Protein AF-A0A1I9YI16-F1 (afdb_monomer)

Solvent-accessible surface area (backbone atoms only — not comparable to full-atom values): 5499 Å² total; per-residue (Å²): 132,60,67,61,63,51,53,52,52,52,52,52,50,52,52,52,52,45,52,72,73,26,78,86,44,84,46,93,76,63,74,72,62,75,92,68,65,68,86,63,81,66,57,72,92,71,62,79,87,72,84,77,46,84,80,58,53,73,61,55,74,51,92,92,53,79,79,57,83,74,90,78,79,79,79,82,79,86,130

Sequence (79 aa):
MLRWPIAILIVVNVLAFVALRGAFGPTPTASGREPNRLNRQIHPDWLKVQPVSAADAADQAVVGGPAPEAPISISALPQ

Organism: NCBI:txid754502

Radius of gyration: 32.68 Å; Cα contacts (8 Å, |Δi|>4): 15; chains: 1; bounding box: 58×32×89 Å

Mean predicted aligned error: 19.19 Å

Foldseek 3Di:
DCPVVVVVVVVVVVVVVCVCVQVVHDDPPPDDPPPPPVPPVDDVVPDDDDDQDPVNVQQDDDVVDDHRDDPDDDDDDDD

Structure (mmCIF, N/CA/C/O backbone):
data_AF-A0A1I9YI16-F1
#
_entry.id   AF-A0A1I9YI16-F1
#
loop_
_atom_site.group_PDB
_atom_site.id
_atom_site.type_symbol
_atom_site.label_atom_id
_atom_site.label_alt_id
_atom_site.label_comp_id
_atom_site.label_asym_id
_atom_site.label_entity_id
_atom_site.label_seq_id
_atom_site.pdbx_PDB_ins_code
_atom_site.Cartn_x
_atom_site.Cartn_y
_atom_site.Cartn_z
_atom_site.occupancy
_atom_site.B_iso_or_equiv
_atom_site.auth_seq_id
_atom_site.auth_comp_id
_atom_site.auth_asym_id
_atom_site.auth_atom_id
_atom_site.pdbx_PDB_model_num
ATOM 1 N N . MET A 1 1 ? 22.553 20.016 -33.299 1.00 66.44 1 MET A N 1
ATOM 2 C CA . MET A 1 1 ? 23.096 18.788 -32.668 1.00 66.44 1 MET A CA 1
ATOM 3 C C . MET A 1 1 ? 22.240 18.362 -31.469 1.00 66.44 1 MET A C 1
ATOM 5 O O . MET A 1 1 ? 22.744 18.163 -30.376 1.00 66.44 1 MET A O 1
ATOM 9 N N . LEU A 1 2 ? 20.926 18.206 -31.676 1.00 81.62 2 LEU A N 1
ATOM 10 C CA . LEU A 1 2 ? 19.963 17.929 -30.598 1.00 81.62 2 LEU A CA 1
ATOM 11 C C . LEU A 1 2 ? 19.730 16.423 -30.369 1.00 81.62 2 LEU A C 1
ATOM 13 O O . LEU A 1 2 ? 19.183 16.010 -29.356 1.00 81.62 2 LEU A O 1
ATOM 17 N N . ARG A 1 3 ? 20.180 15.581 -31.303 1.00 88.00 3 ARG A N 1
ATOM 18 C CA . ARG A 1 3 ? 19.959 14.126 -31.273 1.00 88.00 3 ARG A CA 1
ATOM 19 C C . ARG A 1 3 ? 20.615 13.467 -30.054 1.00 88.00 3 ARG A C 1
ATOM 21 O O . ARG A 1 3 ? 20.015 12.596 -29.442 1.00 88.00 3 ARG A O 1
ATOM 28 N N . TRP A 1 4 ? 21.808 13.931 -29.681 1.00 93.94 4 TRP A N 1
ATOM 29 C CA . TRP A 1 4 ? 22.556 13.448 -28.517 1.00 93.94 4 TRP A CA 1
ATOM 30 C C . TRP A 1 4 ? 21.903 13.792 -27.173 1.00 93.94 4 TRP A C 1
ATOM 32 O O . TRP A 1 4 ? 21.651 12.863 -26.408 1.00 93.94 4 TRP A O 1
ATOM 42 N N . PRO A 1 5 ? 21.556 15.060 -26.874 1.00 93.50 5 PRO A N 1
ATOM 43 C CA . PRO A 1 5 ? 20.847 15.368 -25.636 1.00 93.50 5 PRO A CA 1
ATOM 44 C C . PRO A 1 5 ? 19.475 14.683 -25.562 1.00 93.50 5 PRO A C 1
ATOM 46 O O . PRO A 1 5 ? 19.109 14.217 -24.490 1.00 93.50 5 PRO A O 1
ATOM 49 N N . ILE A 1 6 ? 18.756 14.524 -26.684 1.00 94.69 6 ILE A N 1
ATOM 50 C CA . ILE A 1 6 ? 17.497 13.755 -26.717 1.00 94.69 6 ILE A CA 1
ATOM 51 C C . ILE A 1 6 ? 17.736 12.284 -26.352 1.00 94.69 6 ILE A C 1
ATOM 53 O O . ILE A 1 6 ? 17.017 11.739 -25.519 1.00 94.69 6 ILE A O 1
ATOM 57 N N . ALA A 1 7 ? 18.746 11.640 -26.941 1.00 95.44 7 ALA A N 1
ATOM 58 C CA . ALA A 1 7 ? 19.062 10.243 -26.650 1.00 95.44 7 ALA A CA 1
ATOM 59 C C . ALA A 1 7 ? 19.414 10.030 -25.169 1.00 95.44 7 ALA A C 1
ATOM 61 O O . ALA A 1 7 ? 18.918 9.092 -24.547 1.00 95.44 7 ALA A O 1
ATOM 62 N N . ILE A 1 8 ? 20.205 10.936 -24.583 1.00 95.88 8 ILE A N 1
ATOM 63 C CA . ILE A 1 8 ? 20.539 10.905 -23.152 1.00 95.88 8 ILE A CA 1
ATOM 64 C C . ILE A 1 8 ? 19.273 11.059 -22.304 1.00 95.88 8 ILE A C 1
ATOM 66 O O . ILE A 1 8 ? 19.070 10.293 -21.364 1.00 95.88 8 ILE A O 1
ATOM 70 N N . LEU A 1 9 ? 18.392 12.000 -22.660 1.00 96.38 9 LEU A N 1
ATOM 71 C CA . LEU A 1 9 ? 17.141 12.226 -21.938 1.00 96.38 9 LEU A CA 1
ATOM 72 C C . LEU A 1 9 ? 16.262 10.969 -21.920 1.00 96.38 9 LEU A C 1
ATOM 74 O O . LEU A 1 9 ? 15.692 10.629 -20.884 1.00 96.38 9 LEU A O 1
ATOM 78 N N . ILE A 1 10 ? 16.177 10.269 -23.055 1.00 96.62 10 ILE A N 1
ATOM 79 C CA . ILE A 1 10 ? 15.416 9.022 -23.185 1.00 96.62 10 ILE A CA 1
ATOM 80 C C . ILE A 1 10 ? 16.000 7.947 -22.266 1.00 96.62 10 ILE A C 1
ATOM 82 O O . ILE A 1 10 ? 15.260 7.342 -21.493 1.00 96.62 10 ILE A O 1
ATOM 86 N N . VAL A 1 11 ? 17.319 7.740 -22.298 1.00 96.94 11 VAL A N 1
ATOM 87 C CA . VAL A 1 11 ? 17.990 6.726 -21.468 1.00 96.94 11 VAL A CA 1
ATOM 88 C C . VAL A 1 11 ? 17.773 6.994 -19.977 1.00 96.94 11 VAL A C 1
ATOM 90 O O . VAL A 1 11 ? 17.404 6.084 -19.236 1.00 96.94 11 VAL A O 1
ATOM 93 N N . VAL A 1 12 ? 17.937 8.245 -19.538 1.00 96.88 12 VAL A N 1
ATOM 94 C CA . VAL A 1 12 ? 17.731 8.636 -18.135 1.00 96.88 12 VAL A CA 1
ATOM 95 C C . VAL A 1 12 ? 16.282 8.412 -17.694 1.00 96.88 12 VAL A C 1
ATOM 97 O O . VAL A 1 12 ? 16.052 7.882 -16.609 1.00 96.88 12 VAL A O 1
ATOM 100 N N . ASN A 1 13 ? 15.300 8.752 -18.533 1.00 96.25 13 ASN A N 1
ATOM 101 C CA . ASN A 1 13 ? 13.886 8.534 -18.212 1.00 96.25 13 ASN A CA 1
ATOM 102 C C . ASN A 1 13 ? 13.536 7.046 -18.097 1.00 96.25 13 ASN A C 1
ATOM 104 O O . ASN A 1 13 ? 12.816 6.653 -17.180 1.00 96.25 13 ASN A O 1
ATOM 108 N N . VAL A 1 14 ? 14.072 6.208 -18.990 1.00 95.75 14 VAL A N 1
ATOM 109 C CA . VAL A 1 14 ? 13.874 4.753 -18.923 1.00 95.75 14 VAL A CA 1
ATOM 110 C C . VAL A 1 14 ? 14.469 4.188 -17.633 1.00 95.75 14 VAL A C 1
ATOM 112 O O . VAL A 1 14 ? 13.801 3.424 -16.938 1.00 95.75 14 VAL A O 1
ATOM 115 N N . LEU A 1 15 ? 15.685 4.601 -17.266 1.00 93.88 15 LEU A N 1
ATOM 116 C CA . LEU A 1 15 ? 16.320 4.182 -16.013 1.00 93.88 15 LEU A CA 1
ATOM 117 C C . LEU A 1 15 ? 15.509 4.617 -14.784 1.00 93.88 15 LEU A C 1
ATOM 119 O O . LEU A 1 15 ? 15.281 3.806 -13.887 1.00 93.88 15 LEU A O 1
ATOM 123 N N . ALA A 1 16 ? 15.022 5.860 -14.763 1.00 90.12 16 ALA A N 1
ATOM 124 C CA . ALA A 1 16 ? 14.176 6.370 -13.686 1.00 90.12 16 ALA A CA 1
ATOM 125 C C . ALA A 1 16 ? 12.866 5.572 -13.553 1.00 90.12 16 ALA A C 1
ATOM 127 O O . ALA A 1 16 ? 12.462 5.223 -12.443 1.00 90.12 16 ALA A O 1
ATOM 128 N N . PHE A 1 17 ? 12.229 5.226 -14.675 1.00 90.06 17 PHE A N 1
ATOM 129 C CA . PHE A 1 17 ? 11.014 4.413 -14.688 1.00 90.06 17 PHE A CA 1
ATOM 130 C C . PHE A 1 17 ? 11.252 3.003 -14.130 1.00 90.06 17 PHE A C 1
ATOM 132 O O . PHE A 1 17 ? 10.483 2.527 -13.294 1.00 90.06 17 PHE A O 1
ATOM 139 N N . VAL A 1 18 ? 12.336 2.344 -14.549 1.00 89.38 18 VAL A N 1
ATOM 140 C CA . VAL A 1 18 ? 12.722 1.010 -14.057 1.00 89.38 18 VAL A CA 1
ATOM 141 C C . VAL A 1 18 ? 13.032 1.042 -12.557 1.00 89.38 18 VAL A C 1
ATOM 143 O O . VAL A 1 18 ? 12.583 0.161 -11.819 1.00 89.38 18 VAL A O 1
ATOM 146 N N . ALA A 1 19 ? 13.727 2.080 -12.085 1.00 85.31 19 ALA A N 1
ATOM 147 C CA . ALA A 1 19 ? 14.012 2.263 -10.666 1.00 85.31 19 ALA A CA 1
ATOM 148 C C . ALA A 1 19 ? 12.730 2.450 -9.836 1.00 85.31 19 ALA A C 1
ATOM 150 O O . ALA A 1 19 ? 12.556 1.784 -8.816 1.00 85.31 19 ALA A O 1
ATOM 151 N N . LEU A 1 20 ? 11.796 3.287 -10.303 1.00 81.88 20 LEU A N 1
ATOM 152 C CA . LEU A 1 20 ? 10.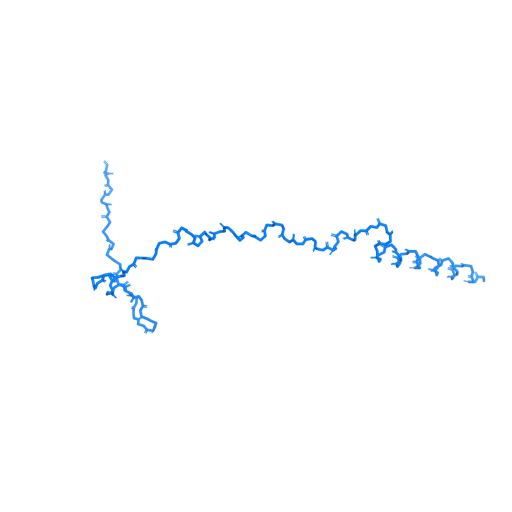522 3.532 -9.618 1.00 81.88 20 LEU A CA 1
ATOM 153 C C . LEU A 1 20 ? 9.607 2.297 -9.602 1.00 81.88 20 LEU A C 1
ATOM 155 O O . LEU A 1 20 ? 8.838 2.109 -8.664 1.00 81.88 20 LEU A O 1
ATOM 159 N N . ARG A 1 21 ? 9.701 1.427 -10.615 1.00 80.06 21 ARG A N 1
ATOM 160 C CA . ARG A 1 21 ? 8.951 0.159 -10.686 1.00 80.06 21 ARG A CA 1
ATOM 161 C C . ARG A 1 21 ? 9.476 -0.923 -9.737 1.00 80.06 21 ARG A C 1
ATOM 163 O O . ARG A 1 21 ? 8.898 -2.006 -9.706 1.00 80.06 21 ARG A O 1
ATOM 170 N N . GLY A 1 22 ? 10.522 -0.644 -8.959 1.00 73.00 22 GLY A N 1
ATOM 171 C CA . GLY A 1 22 ? 11.036 -1.571 -7.952 1.00 73.00 22 GLY A CA 1
ATOM 172 C C . GLY A 1 22 ? 11.981 -2.636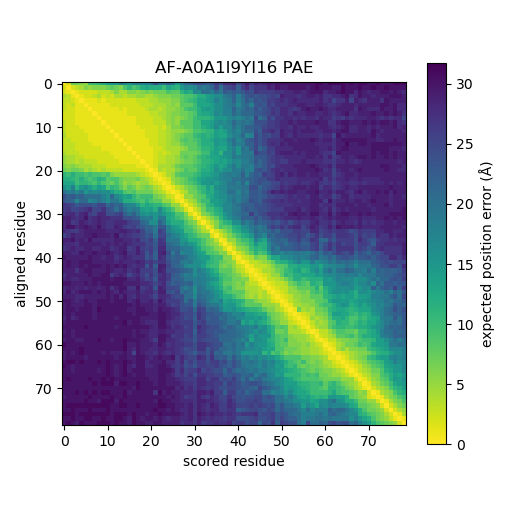 -8.509 1.00 73.00 22 GLY A C 1
ATOM 173 O O . GLY A 1 22 ? 12.149 -3.688 -7.899 1.00 73.00 22 GLY A O 1
ATOM 174 N N . ALA A 1 23 ? 12.634 -2.383 -9.652 1.00 77.69 23 ALA A N 1
ATOM 175 C CA . ALA A 1 23 ? 13.666 -3.287 -10.175 1.00 77.69 23 ALA A CA 1
ATOM 176 C C . ALA A 1 23 ? 14.866 -3.455 -9.218 1.00 77.69 23 ALA A C 1
ATOM 178 O O . ALA A 1 23 ? 15.581 -4.448 -9.298 1.00 77.69 23 ALA A O 1
ATOM 179 N N . PHE A 1 24 ? 15.061 -2.509 -8.291 1.00 78.00 24 PHE A N 1
ATOM 180 C CA . PHE A 1 24 ? 16.086 -2.552 -7.239 1.00 78.00 24 PHE A CA 1
ATOM 181 C C . PHE A 1 24 ? 15.560 -3.057 -5.886 1.00 78.00 24 PHE A C 1
ATOM 183 O O . PHE A 1 24 ? 16.219 -2.889 -4.864 1.00 78.00 24 PHE A O 1
ATOM 190 N N . GLY A 1 25 ? 14.379 -3.676 -5.870 1.00 70.00 25 GLY A N 1
ATOM 191 C CA . GLY A 1 25 ? 13.726 -4.151 -4.656 1.00 70.00 25 GLY A CA 1
ATOM 192 C C . GLY A 1 25 ? 12.400 -3.439 -4.385 1.00 70.00 25 GLY A C 1
ATOM 193 O O . GLY A 1 25 ? 12.027 -2.506 -5.101 1.00 70.00 25 GLY A O 1
ATOM 194 N N . PRO A 1 26 ? 11.651 -3.902 -3.370 1.00 69.81 26 PRO A N 1
ATOM 195 C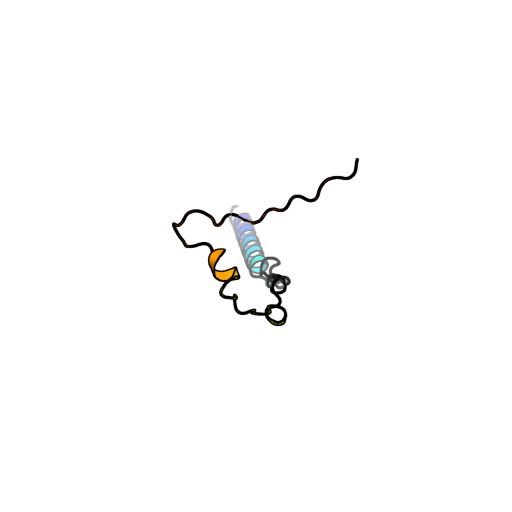 CA . PRO A 1 26 ? 10.349 -3.344 -3.033 1.00 69.81 26 PRO A CA 1
ATOM 196 C C . PRO A 1 26 ? 10.470 -1.840 -2.786 1.00 69.81 26 PRO A C 1
ATOM 198 O O . PRO A 1 26 ? 11.343 -1.386 -2.046 1.00 69.81 26 PRO A O 1
ATOM 201 N N . THR A 1 27 ? 9.599 -1.059 -3.426 1.00 63.81 27 THR A N 1
ATOM 202 C CA . THR A 1 27 ? 9.550 0.383 -3.203 1.00 63.81 27 THR A CA 1
ATOM 203 C C . THR A 1 27 ? 9.287 0.642 -1.715 1.00 63.81 27 THR A C 1
ATOM 205 O O . THR A 1 27 ? 8.432 -0.024 -1.129 1.00 63.81 27 THR A O 1
ATOM 208 N N . PRO A 1 28 ? 9.964 1.614 -1.073 1.00 63.19 28 PRO A N 1
ATOM 209 C CA . PRO A 1 28 ? 9.742 1.925 0.346 1.00 63.19 28 PRO A CA 1
ATOM 210 C C . PRO A 1 28 ? 8.305 2.400 0.635 1.00 63.19 28 PRO A C 1
ATOM 212 O O . PRO A 1 28 ? 7.899 2.508 1.786 1.00 63.19 28 PRO A O 1
ATOM 215 N N . THR A 1 29 ? 7.530 2.675 -0.418 1.00 60.16 29 THR A N 1
ATOM 216 C CA . THR A 1 29 ? 6.118 3.064 -0.386 1.00 60.16 29 THR A CA 1
ATOM 217 C C . THR A 1 29 ? 5.156 1.916 -0.679 1.00 60.16 29 THR A C 1
ATOM 219 O O . THR A 1 29 ? 3.943 2.124 -0.613 1.00 60.16 29 THR A O 1
ATOM 222 N N . ALA A 1 30 ? 5.649 0.704 -0.967 1.00 55.41 30 ALA A N 1
ATOM 223 C CA . ALA A 1 30 ? 4.851 -0.501 -0.819 1.00 55.41 30 ALA A CA 1
ATOM 224 C C . ALA A 1 30 ? 4.597 -0.648 0.677 1.00 55.41 30 ALA A C 1
ATOM 226 O O . ALA A 1 30 ? 5.368 -1.282 1.390 1.00 55.41 30 ALA A O 1
ATOM 227 N N . SER A 1 31 ? 3.554 0.050 1.128 1.00 58.44 31 SER A N 1
ATOM 228 C CA . SER A 1 31 ? 2.975 0.029 2.456 1.00 58.44 31 SER A CA 1
ATOM 229 C C . SER A 1 31 ? 2.866 -1.422 2.904 1.00 58.44 31 SER A C 1
ATOM 231 O O . SER A 1 31 ? 1.885 -2.129 2.665 1.00 58.44 31 SER A O 1
ATOM 233 N N . GLY A 1 32 ? 3.937 -1.888 3.539 1.00 54.66 32 GLY A N 1
ATOM 234 C CA . GLY A 1 32 ? 3.877 -2.956 4.493 1.00 54.66 32 GLY A CA 1
ATOM 235 C C . GLY A 1 32 ? 2.938 -2.420 5.542 1.00 54.66 32 GLY A C 1
ATOM 236 O O . GLY A 1 32 ? 3.304 -1.502 6.269 1.00 54.66 32 GLY A O 1
ATOM 237 N N . ARG A 1 33 ? 1.699 -2.913 5.475 1.00 59.53 33 ARG A N 1
ATOM 238 C CA . ARG A 1 33 ? 0.840 -3.230 6.610 1.00 59.53 33 ARG A CA 1
ATOM 239 C C . ARG A 1 33 ? 1.240 -2.425 7.825 1.00 59.53 33 ARG A C 1
ATOM 241 O O . ARG A 1 33 ? 2.265 -2.768 8.393 1.00 59.53 33 ARG A O 1
ATOM 248 N N . GLU A 1 34 ? 0.429 -1.455 8.237 1.00 50.53 34 GLU A N 1
ATOM 249 C CA . GLU A 1 34 ? 0.446 -0.943 9.608 1.00 50.53 34 GLU A CA 1
ATOM 250 C C . GLU A 1 34 ? 0.731 -2.132 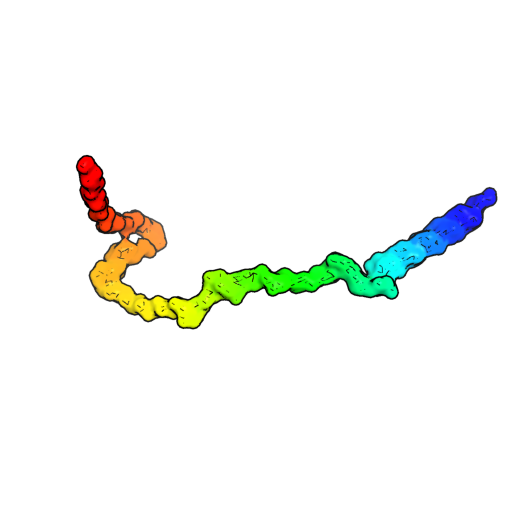10.556 1.00 50.53 34 GLU A C 1
ATOM 252 O O . GLU A 1 34 ? -0.189 -2.921 10.811 1.00 50.53 34 GLU A O 1
ATOM 257 N N . PRO A 1 35 ? 1.983 -2.371 11.018 1.00 57.75 35 PRO A N 1
ATOM 258 C CA . PRO A 1 35 ? 2.307 -3.614 11.730 1.00 57.75 35 PRO A CA 1
ATOM 259 C C . PRO A 1 35 ? 1.649 -3.602 13.107 1.00 57.75 35 PRO A C 1
ATOM 261 O O . PRO A 1 35 ? 1.616 -4.596 13.823 1.00 57.75 35 PRO A O 1
ATOM 264 N N . ASN A 1 36 ? 1.128 -2.428 13.452 1.00 54.94 36 ASN A N 1
ATOM 265 C CA . ASN A 1 36 ? 0.485 -2.079 14.674 1.00 54.94 36 ASN A CA 1
ATOM 266 C C . ASN A 1 36 ? -0.812 -1.326 14.361 1.00 54.94 36 ASN A C 1
ATOM 268 O O . ASN A 1 36 ? -1.075 -0.268 14.927 1.00 54.94 36 ASN A O 1
ATOM 272 N N . ARG A 1 37 ? -1.683 -1.875 13.491 1.00 54.88 37 ARG A N 1
ATOM 273 C CA . ARG A 1 37 ? -3.106 -1.666 13.782 1.00 54.88 37 ARG A CA 1
ATOM 274 C C . ARG A 1 37 ? -3.259 -2.219 15.182 1.00 54.88 37 ARG A C 1
ATOM 276 O O . ARG A 1 37 ? -3.117 -3.427 15.363 1.00 54.88 37 ARG A O 1
ATOM 283 N N . LEU A 1 38 ? -3.446 -1.327 16.149 1.00 58.16 38 LEU A N 1
ATOM 284 C CA . LEU A 1 38 ? -3.589 -1.630 17.564 1.00 58.16 38 LEU A CA 1
ATOM 285 C C . LEU A 1 38 ? -4.926 -2.363 17.765 1.00 58.16 38 LEU A C 1
ATOM 287 O O . LEU A 1 38 ? -5.826 -1.908 18.456 1.00 58.16 38 LEU A O 1
ATOM 291 N N . ASN A 1 39 ? -5.072 -3.528 17.136 1.00 54.38 39 ASN A N 1
ATOM 292 C CA . ASN A 1 39 ? -6.159 -4.486 17.270 1.00 54.38 39 ASN A CA 1
ATOM 293 C C . ASN A 1 39 ? -5.937 -5.297 18.558 1.00 54.38 39 ASN A C 1
ATOM 295 O O . ASN A 1 39 ? -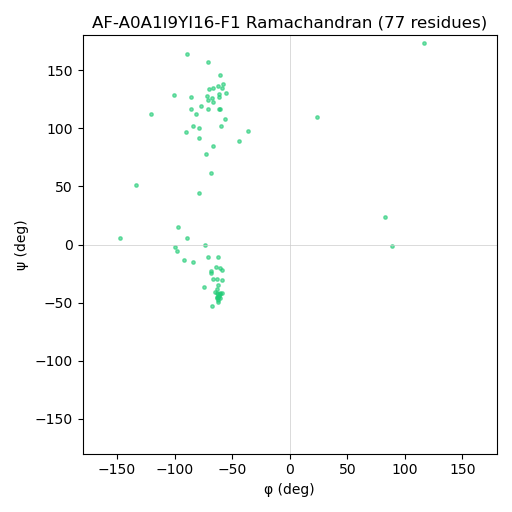5.921 -6.521 18.570 1.00 54.38 39 ASN A O 1
ATOM 299 N N . ARG A 1 40 ? -5.583 -4.564 19.614 1.00 55.22 40 ARG A N 1
ATOM 300 C CA . ARG A 1 40 ? -5.423 -4.987 21.006 1.00 55.22 40 ARG A CA 1
ATOM 301 C C . ARG A 1 40 ? -5.792 -3.857 21.970 1.00 55.22 40 ARG A C 1
ATOM 303 O O . ARG A 1 40 ? -5.600 -4.009 23.167 1.00 55.22 40 ARG A O 1
ATOM 310 N N . GLN A 1 41 ? -6.311 -2.717 21.486 1.00 62.09 41 GLN A N 1
ATOM 311 C CA . GLN A 1 41 ? -6.922 -1.740 22.401 1.00 62.09 41 GLN A CA 1
ATOM 312 C C . GLN A 1 41 ? -8.148 -2.340 23.093 1.00 62.09 41 GLN A C 1
ATOM 314 O O . GLN A 1 41 ? -8.453 -1.990 24.227 1.00 62.09 41 GLN A O 1
ATOM 319 N N . ILE A 1 42 ? -8.827 -3.269 22.421 1.00 64.12 42 ILE A N 1
ATOM 320 C CA . ILE A 1 42 ? -10.011 -3.939 22.933 1.00 64.12 42 ILE A CA 1
ATOM 321 C C . ILE A 1 42 ? -9.694 -5.431 22.963 1.00 64.12 42 ILE A C 1
ATOM 323 O O . ILE A 1 42 ? -9.501 -6.042 21.915 1.00 64.12 42 ILE A O 1
ATOM 327 N N . HIS A 1 43 ? -9.597 -5.991 24.168 1.00 68.50 43 HIS A N 1
ATOM 328 C CA . HIS A 1 43 ? -9.529 -7.432 24.395 1.00 68.50 43 HIS A CA 1
ATOM 329 C C . HIS A 1 43 ? -10.972 -7.924 24.560 1.00 68.50 43 HIS A C 1
ATOM 331 O O . HIS A 1 43 ? -11.531 -7.764 25.648 1.00 68.50 43 HIS A O 1
ATOM 337 N N . PRO A 1 44 ? -11.619 -8.459 23.506 1.00 64.62 44 PRO A N 1
ATOM 338 C CA . PRO A 1 44 ? -13.004 -8.919 23.607 1.00 64.62 44 PRO A CA 1
ATOM 339 C C . PRO A 1 44 ? -13.151 -10.011 24.676 1.00 64.62 44 PRO A C 1
ATOM 341 O O . PRO A 1 44 ? -14.155 -10.054 25.377 1.00 64.62 44 PRO A O 1
ATOM 344 N N . ASP A 1 45 ? -12.104 -10.806 24.885 1.00 70.31 45 ASP A N 1
ATOM 345 C CA . ASP A 1 45 ? -12.014 -11.853 25.908 1.00 70.31 45 ASP A CA 1
ATOM 346 C C . ASP A 1 45 ? -12.074 -11.299 27.346 1.00 70.31 45 ASP A C 1
ATOM 348 O O . ASP A 1 45 ? -12.330 -12.039 28.296 1.00 70.31 45 ASP A O 1
ATOM 352 N N . TRP A 1 46 ? -11.807 -10.000 27.527 1.00 70.94 46 TRP A N 1
ATOM 353 C CA . TRP A 1 46 ? -11.880 -9.307 28.818 1.00 70.94 46 TRP A CA 1
ATOM 354 C C . TRP A 1 46 ? -13.204 -8.560 29.007 1.00 70.94 46 TRP A C 1
ATOM 356 O O . TRP A 1 46 ? -13.464 -8.034 30.091 1.00 70.94 46 TRP A O 1
ATOM 366 N N . LEU A 1 47 ? -14.058 -8.522 27.981 1.00 70.38 47 LEU A N 1
ATOM 367 C CA . LEU A 1 47 ? -15.371 -7.903 28.061 1.00 70.38 47 LEU A CA 1
ATOM 368 C C . LEU A 1 47 ? -16.337 -8.855 28.780 1.00 70.38 47 LEU A C 1
ATOM 370 O O . LEU A 1 47 ? -16.866 -9.801 28.200 1.00 70.38 47 LEU A O 1
ATOM 374 N N . LYS A 1 48 ? -16.579 -8.604 30.067 1.00 71.75 48 LYS A N 1
ATOM 375 C CA . LYS A 1 48 ? -17.622 -9.301 30.828 1.00 71.75 48 LYS A CA 1
ATOM 376 C C . LYS A 1 48 ? -18.954 -8.585 30.626 1.00 71.75 48 LYS A C 1
ATOM 378 O O . LYS A 1 48 ? -19.104 -7.434 31.023 1.00 71.75 48 LYS A O 1
ATOM 383 N N . VAL A 1 49 ? -19.921 -9.271 30.022 1.00 72.19 49 VAL A N 1
ATOM 384 C CA . VAL A 1 49 ? -21.301 -8.785 29.918 1.00 72.19 49 VAL A CA 1
ATOM 385 C C . VAL A 1 49 ? -22.008 -9.089 31.235 1.00 72.19 49 VAL A C 1
ATOM 387 O O . VAL A 1 49 ? -22.218 -10.253 31.572 1.00 72.19 49 VAL A O 1
ATOM 390 N N . GLN A 1 50 ? -22.354 -8.050 31.991 1.00 76.25 50 GLN A N 1
ATOM 391 C CA . GLN A 1 50 ? -23.165 -8.169 33.199 1.00 76.25 50 GLN A CA 1
ATOM 392 C C . GLN A 1 50 ? -24.608 -7.775 32.856 1.00 76.25 50 GLN A C 1
ATOM 394 O O . GLN A 1 50 ? -24.805 -6.719 32.250 1.00 76.25 50 GLN A O 1
ATOM 399 N N . PRO A 1 51 ? -25.621 -8.600 33.182 1.00 70.06 51 PRO A N 1
ATOM 400 C CA . PRO A 1 51 ? -27.008 -8.192 33.015 1.00 70.06 51 PRO A CA 1
ATOM 401 C C . PRO A 1 51 ? -27.289 -6.975 33.900 1.00 70.06 51 PRO A C 1
ATOM 403 O O . PRO A 1 51 ? -26.977 -6.981 35.090 1.00 70.06 51 PRO A O 1
ATOM 406 N N . VAL A 1 52 ? -27.873 -5.941 33.301 1.00 68.88 52 VAL A N 1
ATOM 407 C CA . VAL A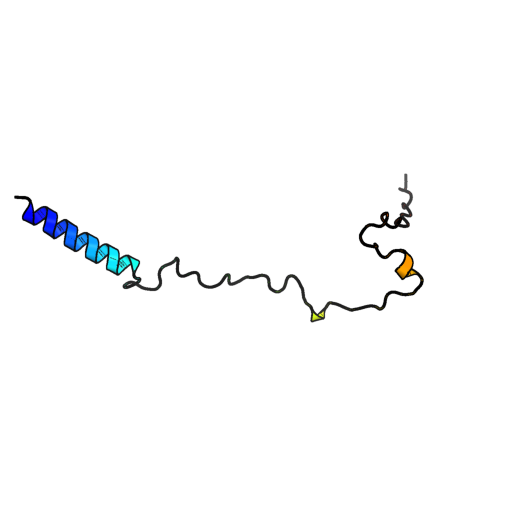 1 52 ? -28.323 -4.739 34.009 1.00 68.88 52 VAL A CA 1
ATOM 408 C C . VAL A 1 52 ? -29.474 -5.148 34.928 1.00 68.88 52 VAL A C 1
ATOM 410 O O . VAL A 1 52 ? -30.453 -5.741 34.466 1.00 68.88 52 VAL A O 1
ATOM 413 N N . SER A 1 53 ? -29.342 -4.898 36.232 1.00 70.81 53 SER A N 1
ATOM 414 C CA . SER A 1 53 ? -30.418 -5.176 37.183 1.00 70.81 53 SER A CA 1
ATOM 415 C C . SER A 1 53 ? -31.560 -4.173 36.986 1.00 70.81 53 SER A C 1
ATOM 417 O O . SER A 1 53 ? -31.349 -3.073 36.481 1.00 70.81 53 SER A O 1
ATOM 419 N N . ALA A 1 54 ? -32.783 -4.515 37.396 1.00 64.50 54 ALA A N 1
ATOM 420 C CA . ALA A 1 54 ? -33.925 -3.602 37.265 1.00 64.50 54 ALA A CA 1
ATOM 421 C C . ALA A 1 54 ? -33.725 -2.263 38.009 1.00 64.50 54 ALA A C 1
ATOM 423 O O . ALA A 1 54 ? -34.363 -1.277 37.652 1.00 64.50 54 ALA A O 1
ATOM 424 N N . ALA A 1 55 ? -32.838 -2.225 39.009 1.00 63.78 55 ALA A N 1
ATOM 425 C CA . ALA A 1 55 ? -32.456 -1.002 39.708 1.00 63.78 55 ALA A CA 1
ATOM 426 C C . ALA A 1 55 ? -31.522 -0.113 38.863 1.00 63.78 55 ALA A C 1
ATOM 428 O O . ALA A 1 55 ? -31.679 1.101 38.871 1.00 63.78 55 ALA A O 1
ATOM 429 N N . ASP A 1 56 ? -30.617 -0.713 38.082 1.00 60.66 56 ASP A N 1
ATOM 430 C CA . ASP A 1 56 ? -29.650 -0.001 37.228 1.00 60.66 56 ASP A CA 1
ATOM 431 C C . ASP A 1 56 ? -30.240 0.393 35.860 1.00 60.66 56 ASP A C 1
ATOM 433 O O . ASP A 1 56 ? -29.682 1.210 35.131 1.00 60.66 56 ASP A O 1
ATOM 437 N N . ALA A 1 57 ? -31.383 -0.191 35.484 1.00 60.78 57 ALA A N 1
ATOM 438 C CA . ALA A 1 57 ? -32.068 0.103 34.226 1.00 60.78 57 ALA A CA 1
ATOM 439 C C . ALA A 1 57 ? -32.663 1.523 34.182 1.00 60.78 57 ALA A C 1
ATOM 441 O O . ALA A 1 57 ? -32.866 2.064 33.096 1.00 60.78 57 ALA A O 1
ATOM 442 N N . ALA A 1 58 ? -32.927 2.132 35.344 1.00 62.47 58 ALA A N 1
ATOM 443 C CA . ALA A 1 58 ? -33.416 3.507 35.443 1.00 62.47 58 ALA A CA 1
ATOM 444 C C . ALA A 1 58 ? -32.360 4.550 35.024 1.00 62.47 58 ALA A C 1
ATOM 446 O O . ALA A 1 58 ? -32.727 5.621 34.546 1.00 62.47 58 ALA A O 1
ATOM 447 N N . ASP A 1 59 ? -31.072 4.207 35.123 1.00 60.47 59 ASP A N 1
ATOM 448 C CA . ASP A 1 59 ? -29.945 5.071 34.742 1.00 60.47 59 ASP A CA 1
ATOM 449 C C . ASP A 1 59 ? -29.533 4.902 33.270 1.00 60.47 59 ASP A C 1
ATOM 451 O O . ASP A 1 59 ? -28.546 5.479 32.803 1.00 60.47 59 ASP A O 1
ATOM 455 N N . GLN A 1 60 ? -30.279 4.106 32.498 1.00 64.88 60 GLN A N 1
ATOM 456 C CA . GLN A 1 60 ? -29.971 3.890 31.093 1.00 64.88 60 GLN A CA 1
ATOM 457 C C . GLN A 1 60 ? -30.418 5.093 30.256 1.00 64.88 60 GLN A C 1
ATOM 459 O O . GLN A 1 60 ? -31.599 5.431 30.178 1.00 64.88 60 GLN A O 1
ATOM 464 N N . ALA A 1 61 ? -29.461 5.736 29.587 1.00 62.47 61 ALA A N 1
ATOM 465 C CA . ALA A 1 61 ? -29.743 6.872 28.721 1.00 62.47 61 ALA A CA 1
ATOM 466 C C . ALA A 1 61 ? -30.668 6.468 27.557 1.00 62.47 61 ALA A C 1
ATOM 468 O O . ALA A 1 61 ? -30.302 5.663 26.696 1.00 62.47 61 ALA A O 1
ATOM 469 N N . VAL A 1 62 ? -31.863 7.060 27.514 1.00 69.75 62 VAL A N 1
ATOM 470 C CA . VAL A 1 62 ? -32.824 6.907 26.414 1.00 69.75 62 VAL A CA 1
ATOM 471 C C . VAL A 1 62 ? -32.500 7.933 25.328 1.00 69.75 62 VAL A C 1
ATOM 473 O O . VAL A 1 62 ? -32.407 9.129 25.603 1.00 69.75 62 VAL A O 1
ATOM 476 N N . VAL A 1 63 ? -32.334 7.489 24.077 1.00 72.19 63 VAL A N 1
ATOM 477 C CA . VAL A 1 63 ? -32.037 8.384 22.944 1.00 72.19 63 VAL A CA 1
ATOM 478 C C . VAL A 1 63 ? -33.176 9.395 22.772 1.00 72.19 63 VAL A C 1
ATOM 480 O O . VAL A 1 63 ? -34.308 9.015 22.484 1.00 72.19 63 VAL A O 1
ATOM 483 N N . GLY A 1 64 ? -32.870 10.685 22.945 1.00 73.25 64 GLY A N 1
ATOM 484 C CA . GLY A 1 64 ? -33.845 11.781 22.874 1.00 73.25 64 GLY A CA 1
ATOM 485 C C . GLY A 1 64 ? -34.541 12.122 24.199 1.00 73.25 64 GLY A C 1
ATOM 486 O O . GLY A 1 64 ? -35.341 13.054 24.227 1.00 73.25 64 GLY A O 1
ATOM 487 N N . GLY A 1 65 ? -34.236 11.405 25.285 1.00 75.44 65 GLY A N 1
ATOM 488 C CA . GLY A 1 65 ? -34.678 11.735 26.639 1.00 75.44 65 GLY A CA 1
ATOM 489 C C . GLY A 1 65 ? -33.707 12.675 27.372 1.00 75.44 65 GLY A C 1
ATOM 490 O O . GLY A 1 65 ? -32.558 12.832 26.949 1.00 75.44 65 GLY A O 1
ATOM 491 N N . PRO A 1 66 ? -34.146 13.312 28.472 1.00 68.38 66 PRO A N 1
ATOM 492 C CA . PRO A 1 66 ? -33.244 14.030 29.369 1.00 68.38 66 PRO A CA 1
ATOM 493 C C . PRO A 1 66 ? -32.198 13.069 29.958 1.00 68.38 66 PRO A C 1
ATOM 495 O O . PRO A 1 66 ? -32.481 11.890 30.172 1.00 68.38 66 PRO A O 1
ATOM 498 N N . ALA A 1 67 ? -30.979 13.566 30.190 1.00 68.25 67 ALA A N 1
ATOM 499 C CA . ALA A 1 67 ? -29.894 12.755 30.735 1.00 68.25 67 ALA A CA 1
ATOM 500 C C . ALA A 1 67 ? -30.253 12.233 32.144 1.00 68.25 67 ALA A C 1
ATOM 502 O O . ALA A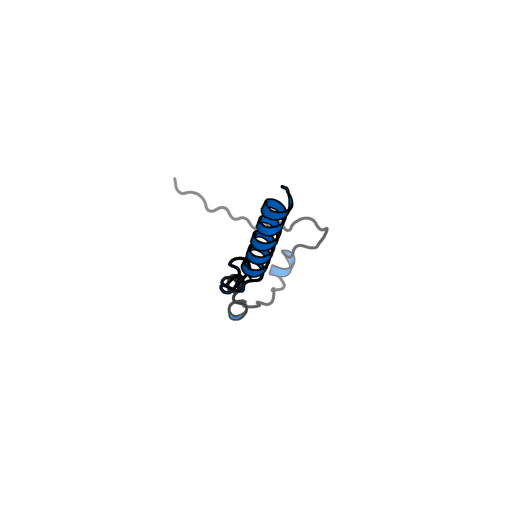 1 67 ? -30.760 13.022 32.946 1.00 68.25 67 ALA A O 1
ATOM 503 N N . PRO A 1 68 ? -29.985 10.951 32.459 1.00 65.25 68 PRO A N 1
ATOM 504 C CA . PRO A 1 68 ? -30.162 10.418 33.809 1.00 65.25 68 PRO A CA 1
ATOM 505 C C . PRO A 1 68 ? -29.299 11.186 34.822 1.00 65.25 68 PRO A 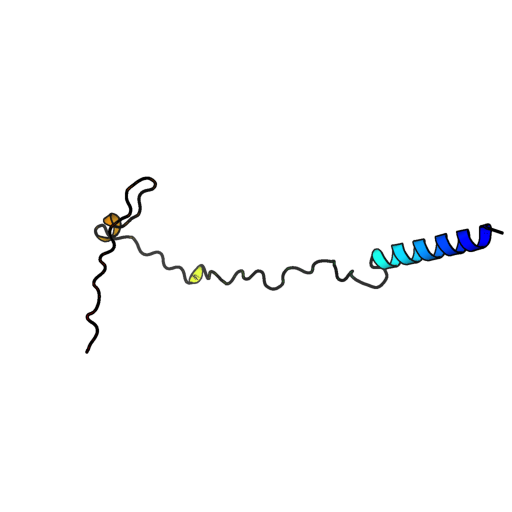C 1
ATOM 507 O O . PRO A 1 68 ? -28.130 11.474 34.550 1.00 65.25 68 PRO A O 1
ATOM 510 N N . GLU A 1 69 ? -29.869 11.543 35.977 1.00 65.69 69 GLU A N 1
ATOM 511 C CA . GLU A 1 69 ? -29.121 12.186 37.063 1.00 65.69 69 GLU A CA 1
ATOM 512 C C . GLU A 1 69 ? -28.179 11.173 37.715 1.00 65.69 69 GLU A C 1
ATOM 514 O O . GLU A 1 69 ? -28.613 10.195 38.316 1.00 65.69 69 GLU A O 1
ATOM 519 N N . ALA A 1 70 ? -26.872 11.419 37.625 1.00 63.31 70 ALA A N 1
ATOM 520 C CA . ALA A 1 70 ? -25.895 10.590 38.312 1.00 63.31 70 ALA A CA 1
ATOM 521 C C . ALA A 1 70 ? -25.985 10.813 39.836 1.00 63.31 70 ALA A C 1
ATOM 523 O O . ALA A 1 70 ? -25.951 11.969 40.274 1.00 63.31 70 ALA A O 1
ATOM 524 N N . PRO A 1 71 ? -26.003 9.753 40.665 1.00 62.34 71 PRO A N 1
ATOM 525 C CA . PRO A 1 71 ? -25.917 9.879 42.116 1.00 62.34 71 PRO A CA 1
ATOM 526 C C . PRO A 1 71 ? -24.485 10.266 42.525 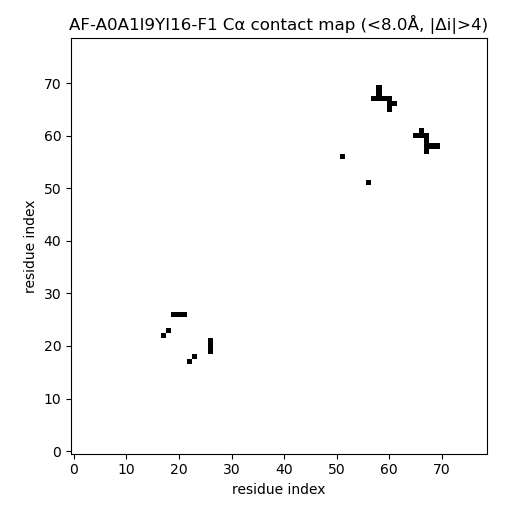1.00 62.34 71 PRO A C 1
ATOM 528 O O . PRO A 1 71 ? -23.676 9.444 42.954 1.00 62.34 71 PRO A O 1
ATOM 531 N N . ILE A 1 72 ? -24.140 11.544 42.359 1.00 62.94 72 ILE A N 1
ATOM 532 C CA . ILE A 1 72 ? -22.853 12.112 42.765 1.00 62.94 72 ILE A CA 1
ATOM 533 C C . ILE A 1 72 ? -22.833 12.388 44.274 1.00 62.94 72 ILE A C 1
ATOM 535 O O . ILE A 1 72 ? -23.174 13.471 44.740 1.00 62.94 72 ILE A O 1
ATOM 539 N N . SER A 1 73 ? -22.373 11.410 45.054 1.00 65.62 73 SER A N 1
ATOM 540 C CA . SER A 1 73 ? -21.993 11.631 46.454 1.00 65.62 73 SER A CA 1
ATOM 541 C C . SER A 1 73 ? -20.560 12.163 46.516 1.00 65.62 73 SER A C 1
ATOM 543 O O . SER A 1 73 ? -19.598 11.416 46.348 1.00 65.62 73 SER A O 1
ATOM 545 N N . ILE A 1 74 ? -20.404 13.471 46.731 1.00 68.75 74 ILE A N 1
ATOM 546 C CA . ILE A 1 74 ? -19.092 14.101 46.932 1.00 68.75 74 ILE A CA 1
ATOM 547 C C . ILE A 1 74 ? -18.541 13.678 48.299 1.00 68.75 74 ILE A C 1
ATOM 549 O O . ILE A 1 74 ? -19.180 13.885 49.330 1.00 68.75 74 ILE A O 1
ATOM 553 N N . SER A 1 75 ? -17.335 13.106 48.313 1.00 67.31 75 SER A N 1
ATOM 554 C CA . SER A 1 75 ? -16.609 12.820 49.553 1.00 67.31 75 SER A CA 1
ATOM 555 C C . SER A 1 75 ? -16.113 14.132 50.167 1.00 67.31 75 SER A C 1
ATOM 557 O O . SER A 1 75 ? -15.467 14.927 49.483 1.00 67.31 75 SER A O 1
ATOM 559 N N . ALA A 1 76 ? -16.406 14.368 51.448 1.00 72.44 76 ALA A N 1
ATOM 560 C CA . ALA A 1 76 ? -15.931 15.555 52.155 1.00 72.44 76 ALA A CA 1
ATOM 561 C C . ALA A 1 76 ? -14.391 15.572 52.202 1.00 72.44 76 ALA A C 1
ATOM 563 O O . ALA A 1 76 ? -13.768 14.594 52.617 1.00 72.44 76 ALA A O 1
ATOM 564 N N . LEU A 1 77 ? -13.785 16.677 51.758 1.00 61.94 77 LEU A N 1
ATOM 565 C CA . LEU A 1 77 ? -12.344 16.915 51.863 1.00 61.94 77 LEU A CA 1
ATOM 566 C C . LEU A 1 77 ? -11.963 17.087 53.347 1.00 61.94 77 LEU A C 1
ATOM 568 O O . LEU A 1 77 ? -12.561 17.939 54.011 1.00 61.94 77 LEU A O 1
ATOM 572 N N . PRO A 1 78 ? -10.997 16.317 53.883 1.00 67.19 78 PRO A N 1
ATOM 573 C CA . PRO A 1 78 ? -10.461 16.573 55.216 1.00 67.19 78 PRO A CA 1
ATOM 574 C C . PRO A 1 78 ? -9.699 17.908 55.217 1.00 67.19 78 PRO A C 1
ATOM 576 O O . PRO A 1 78 ? -8.953 18.187 54.276 1.00 67.19 78 PRO A O 1
ATOM 579 N N . GLN A 1 79 ? -9.939 18.730 56.246 1.00 60.94 79 GLN A N 1
ATOM 580 C CA . GLN A 1 79 ? -9.253 20.009 56.478 1.00 60.94 79 GLN A CA 1
ATOM 581 C C . GLN A 1 79 ? -7.867 19.812 57.083 1.00 60.94 79 GLN A C 1
ATOM 583 O O . GLN A 1 79 ? -7.734 18.912 57.945 1.00 60.94 79 GLN A O 1
#

Secondary structure (DSSP, 8-state):
--HHHHHHHHHHHHHHHHHHTTTTSS-TTS----TT--TTSS-GGG---PPPPTTGGGGSPPTTSPPPPP---PPPPP-

pLDDT: mean 71.9, std 13.0, range [50.53, 96.94]